Protein AF-G4ZJY2-F1 (afdb_monomer)

Secondary structure (DSSP, 8-state):
-HHHHHHHHHHHHHHHHHHHHHHHHHHH---HHHHHH--HHHHHHHHHHHHHHHHHHHHHGGGGGGS--THHHHHHHHHH----HHHHHHHHHHHHHHT-

Radius of gyration: 24.39 Å; Cα contacts (8 Å, |Δi|>4): 15; chains: 1; bounding box: 47×31×67 Å

Organism: Phytophthora sojae (strain P6497) (NCBI:txid1094619)

Solvent-accessible surface area (backbone atoms only — not comparable to full-atom values): 5918 Å² total; per-residue (Å²): 113,66,65,63,56,50,52,51,51,68,51,48,52,60,52,50,54,51,51,51,51,53,51,40,42,74,76,63,60,71,40,78,71,57,62,70,66,67,44,73,68,52,56,5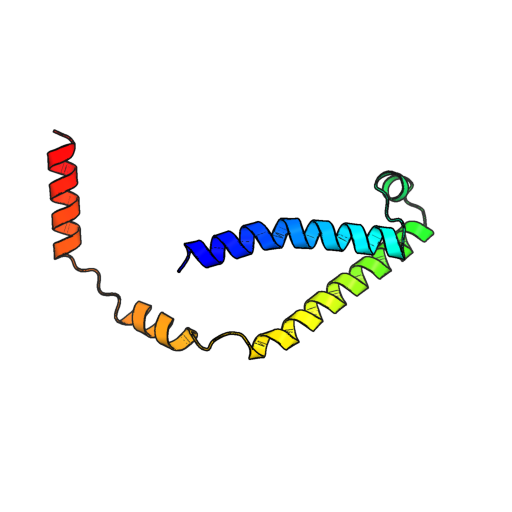0,48,52,51,52,51,52,51,50,52,51,52,54,57,56,54,53,59,69,52,57,78,71,57,73,78,55,67,57,62,53,51,45,47,68,74,67,62,69,80,56,64,67,61,56,51,50,53,52,51,50,52,57,60,75,72,110

Mean predicted aligned error: 12.94 Å

InterPro domains:
  IPR039309 Biopterin transporter family [PTHR31585] (1-97)

Structure (mmCIF, N/CA/C/O backbone):
data_AF-G4ZJY2-F1
#
_entry.id   AF-G4ZJY2-F1
#
loop_
_atom_site.group_PDB
_atom_site.id
_atom_site.type_symbol
_atom_site.label_atom_id
_atom_site.label_alt_id
_atom_site.label_comp_id
_atom_site.label_asym_id
_atom_site.label_entity_id
_atom_site.label_seq_id
_atom_site.pdbx_PDB_ins_code
_atom_site.Cartn_x
_atom_site.Cartn_y
_atom_site.Cartn_z
_atom_site.occupancy
_atom_site.B_iso_or_equiv
_atom_site.auth_seq_id
_atom_site.auth_comp_id
_atom_site.auth_asym_id
_atom_site.auth_atom_id
_atom_site.pdbx_PDB_model_num
ATOM 1 N N . MET A 1 1 ? -11.330 -0.244 18.287 1.00 53.94 1 MET A N 1
ATOM 2 C CA . MET A 1 1 ? -11.446 -0.593 16.851 1.00 53.94 1 MET A CA 1
ATOM 3 C C . MET A 1 1 ? -10.460 0.177 15.973 1.00 53.94 1 MET A C 1
ATOM 5 O O . MET A 1 1 ? -9.791 -0.451 15.165 1.00 53.94 1 MET A O 1
ATOM 9 N N . TYR A 1 2 ? -10.288 1.491 16.174 1.00 67.19 2 TYR A N 1
ATOM 10 C CA . TYR A 1 2 ? -9.319 2.305 15.420 1.00 67.19 2 TYR A CA 1
ATOM 11 C C . TYR A 1 2 ? -7.863 1.816 15.501 1.00 67.19 2 TYR A C 1
ATOM 13 O O . TYR A 1 2 ? -7.151 1.914 14.512 1.00 67.19 2 TYR A O 1
ATOM 21 N N . GLY A 1 3 ? -7.436 1.224 16.624 1.00 73.75 3 GLY A N 1
ATOM 22 C CA . GLY A 1 3 ? -6.074 0.693 16.776 1.00 73.75 3 GLY A CA 1
ATOM 23 C C . GLY A 1 3 ? -5.721 -0.418 15.781 1.00 73.75 3 GLY A C 1
ATOM 24 O O . GLY A 1 3 ? -4.681 -0.338 15.146 1.00 73.75 3 GLY A O 1
ATOM 25 N N . LEU A 1 4 ? -6.606 -1.403 15.579 1.00 78.56 4 LEU A N 1
ATOM 26 C CA . LEU A 1 4 ? -6.376 -2.498 14.624 1.00 78.56 4 LEU A CA 1
ATOM 27 C C . LEU A 1 4 ? -6.386 -1.992 13.174 1.00 78.56 4 LEU A C 1
ATOM 29 O O . LEU A 1 4 ? -5.556 -2.383 12.363 1.00 78.56 4 LEU 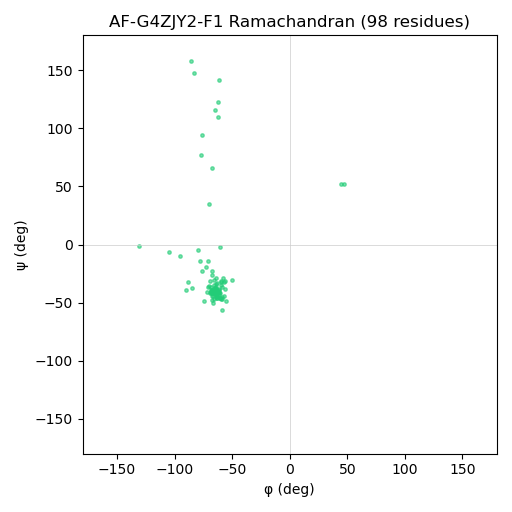A O 1
ATOM 33 N N . LEU A 1 5 ? -7.322 -1.096 12.849 1.00 77.44 5 LEU A N 1
ATOM 34 C CA . LEU A 1 5 ? -7.396 -0.516 11.510 1.00 77.44 5 LEU A CA 1
ATOM 35 C C . LEU A 1 5 ? -6.134 0.303 11.195 1.00 77.44 5 LEU A C 1
ATOM 37 O O . LEU A 1 5 ? -5.593 0.192 10.099 1.00 77.44 5 LEU A O 1
ATOM 41 N N . THR A 1 6 ? -5.633 1.072 12.168 1.00 82.50 6 THR A N 1
ATOM 42 C CA . THR A 1 6 ? -4.410 1.870 12.004 1.00 82.50 6 THR A CA 1
ATOM 43 C C . THR A 1 6 ? -3.166 0.990 11.892 1.00 82.50 6 THR A C 1
ATOM 45 O O . THR A 1 6 ? -2.300 1.273 11.072 1.00 82.50 6 THR A O 1
ATOM 48 N N . THR A 1 7 ? -3.062 -0.102 12.660 1.00 86.56 7 THR A N 1
ATOM 49 C CA . THR A 1 7 ? -1.902 -1.003 12.566 1.00 86.56 7 THR A CA 1
ATOM 50 C C . THR A 1 7 ? -1.879 -1.748 11.239 1.00 86.56 7 THR A C 1
ATOM 52 O O . THR A 1 7 ? -0.823 -1.837 10.618 1.00 86.56 7 THR A O 1
ATOM 55 N N . VAL A 1 8 ? -3.036 -2.216 10.760 1.00 86.38 8 VAL A N 1
ATOM 56 C CA . VAL A 1 8 ? -3.152 -2.844 9.438 1.00 86.38 8 VAL A CA 1
ATOM 57 C C . VAL A 1 8 ? -2.815 -1.842 8.332 1.00 86.38 8 VAL A C 1
ATOM 59 O O . VAL A 1 8 ? -2.042 -2.179 7.441 1.00 86.38 8 VAL A O 1
ATOM 62 N N . ALA A 1 9 ? -3.311 -0.602 8.400 1.00 85.69 9 ALA A N 1
ATOM 63 C CA . ALA A 1 9 ? -3.003 0.428 7.404 1.00 85.69 9 ALA A CA 1
ATOM 64 C C . ALA A 1 9 ? -1.507 0.797 7.376 1.00 85.69 9 ALA A C 1
ATOM 66 O O . ALA A 1 9 ? -0.902 0.868 6.304 1.00 85.69 9 ALA A O 1
ATOM 67 N N . ASN A 1 10 ? -0.892 0.967 8.549 1.00 88.44 10 ASN A N 1
ATOM 68 C CA . ASN A 1 10 ? 0.528 1.298 8.672 1.00 88.44 10 ASN A CA 1
ATOM 69 C C . ASN A 1 10 ? 1.449 0.156 8.223 1.00 88.44 10 ASN A C 1
ATOM 71 O O . ASN A 1 10 ? 2.569 0.422 7.798 1.00 88.44 10 ASN A O 1
ATOM 75 N N . LEU A 1 11 ? 0.990 -1.098 8.288 1.00 91.75 11 LEU A N 1
ATOM 76 C CA . LEU A 1 11 ? 1.724 -2.257 7.780 1.00 91.75 11 LEU A CA 1
ATOM 77 C C . LEU A 1 11 ? 1.494 -2.488 6.279 1.00 91.75 11 LEU A C 1
ATOM 79 O O . LEU A 1 11 ? 2.418 -2.858 5.558 1.00 91.75 11 LEU A O 1
ATOM 83 N N . ALA A 1 12 ? 0.275 -2.251 5.793 1.00 88.94 12 ALA A N 1
ATOM 84 C CA . ALA A 1 12 ? -0.083 -2.470 4.396 1.00 88.94 12 ALA A CA 1
ATOM 85 C C . ALA A 1 12 ? 0.697 -1.553 3.444 1.00 88.94 12 ALA A C 1
ATOM 87 O O . ALA A 1 12 ? 1.118 -2.001 2.383 1.00 88.94 12 ALA A O 1
ATOM 88 N N . SER A 1 13 ? 0.930 -0.295 3.830 1.00 89.50 13 SER A N 1
ATOM 89 C CA . SER A 1 13 ? 1.666 0.679 3.010 1.00 89.50 13 SER A CA 1
ATOM 90 C C . SER A 1 13 ? 3.104 0.244 2.660 1.00 89.50 13 SER A C 1
ATOM 92 O O . SER A 1 13 ? 3.412 0.123 1.470 1.00 89.50 13 SER A O 1
ATOM 94 N N . PRO A 1 14 ? 3.993 -0.064 3.631 1.00 92.50 14 PRO A N 1
ATOM 95 C CA . PRO A 1 14 ? 5.343 -0.522 3.311 1.00 92.50 14 PRO A CA 1
ATOM 96 C C . PRO A 1 14 ? 5.336 -1.864 2.573 1.00 92.50 14 PRO A C 1
ATOM 98 O O . PRO A 1 14 ? 6.151 -2.062 1.676 1.00 92.50 14 PRO A O 1
ATOM 101 N N . PHE A 1 15 ? 4.392 -2.756 2.887 1.00 90.69 15 PHE A N 1
ATOM 102 C CA . PHE A 1 15 ? 4.256 -4.038 2.201 1.00 90.69 15 PHE A CA 1
ATOM 103 C C . PHE A 1 15 ? 3.889 -3.868 0.718 1.00 90.69 15 PHE A C 1
ATOM 105 O O . PHE A 1 15 ? 4.528 -4.462 -0.153 1.00 90.69 15 PHE A O 1
ATOM 112 N N . ALA A 1 16 ? 2.925 -2.994 0.416 1.00 89.06 16 ALA A N 1
ATOM 113 C CA . ALA A 1 16 ? 2.554 -2.649 -0.952 1.00 89.06 16 ALA A CA 1
ATOM 114 C C . ALA A 1 16 ? 3.751 -2.074 -1.721 1.00 89.06 16 ALA A C 1
ATOM 116 O O . ALA A 1 16 ? 4.064 -2.554 -2.806 1.00 89.06 16 ALA A O 1
ATOM 117 N N . ALA A 1 17 ? 4.488 -1.130 -1.126 1.00 89.25 17 ALA A N 1
ATOM 118 C CA . ALA A 1 17 ? 5.671 -0.544 -1.754 1.00 89.25 17 ALA A CA 1
ATOM 119 C C . ALA A 1 17 ? 6.773 -1.580 -2.041 1.00 89.25 17 ALA A C 1
ATOM 121 O O . ALA A 1 17 ? 7.428 -1.510 -3.083 1.00 89.25 17 ALA A O 1
ATOM 122 N N . THR A 1 18 ? 6.987 -2.548 -1.142 1.00 91.25 18 THR A N 1
ATOM 123 C CA . THR A 1 18 ? 7.951 -3.632 -1.385 1.00 91.25 18 THR A CA 1
ATOM 124 C C . THR A 1 18 ? 7.506 -4.556 -2.509 1.00 91.25 18 THR A C 1
ATOM 126 O O . THR A 1 18 ? 8.311 -4.853 -3.384 1.00 91.25 18 THR A O 1
ATOM 129 N N . LEU A 1 19 ? 6.229 -4.951 -2.533 1.00 89.44 19 LEU A N 1
ATOM 130 C CA . LEU A 1 19 ? 5.691 -5.812 -3.582 1.00 89.44 19 LEU A CA 1
ATOM 131 C C . LEU A 1 19 ? 5.757 -5.141 -4.949 1.00 89.44 19 LEU A C 1
ATOM 133 O O . LEU A 1 19 ? 6.234 -5.764 -5.892 1.00 89.44 19 LEU A O 1
ATOM 137 N N . THR A 1 20 ? 5.346 -3.874 -5.044 1.00 89.56 20 THR A N 1
ATOM 138 C CA . THR A 1 20 ? 5.447 -3.093 -6.281 1.00 89.56 20 THR A CA 1
ATOM 139 C C . THR A 1 20 ? 6.885 -3.078 -6.786 1.00 89.56 20 THR A C 1
ATOM 141 O O . THR A 1 20 ? 7.122 -3.468 -7.919 1.00 89.56 20 THR A O 1
ATOM 144 N N . LYS A 1 21 ? 7.873 -2.784 -5.929 1.00 88.00 21 LYS A N 1
ATOM 145 C CA . LYS A 1 21 ? 9.289 -2.833 -6.332 1.00 88.00 21 LYS A CA 1
ATOM 146 C C . LYS A 1 21 ? 9.744 -4.213 -6.798 1.00 88.00 21 LYS A C 1
ATOM 148 O O . LYS A 1 21 ? 10.511 -4.302 -7.749 1.00 88.00 21 LYS A O 1
ATOM 153 N N . THR A 1 22 ? 9.334 -5.283 -6.120 1.00 89.81 22 THR A N 1
ATOM 154 C CA . THR A 1 22 ? 9.715 -6.646 -6.514 1.00 89.81 22 THR A CA 1
ATOM 155 C C . THR A 1 22 ? 9.130 -7.014 -7.873 1.00 89.81 22 THR A C 1
ATOM 157 O O . THR A 1 22 ? 9.841 -7.578 -8.699 1.00 89.81 22 THR A O 1
ATOM 160 N N . VAL A 1 23 ? 7.865 -6.671 -8.114 1.00 88.25 23 VAL A N 1
ATOM 161 C CA . VAL A 1 23 ? 7.174 -6.910 -9.386 1.00 88.25 23 VAL A CA 1
ATOM 162 C C . VAL A 1 23 ? 7.798 -6.061 -10.495 1.00 88.25 23 VAL A C 1
ATOM 164 O O . VAL A 1 23 ? 8.201 -6.607 -11.517 1.00 88.25 23 VAL A O 1
ATOM 167 N N . ASP A 1 24 ? 7.974 -4.760 -10.269 1.00 86.88 24 ASP A N 1
ATOM 168 C CA . ASP A 1 24 ? 8.533 -3.836 -11.260 1.00 86.88 24 ASP A CA 1
ATOM 169 C C . ASP A 1 24 ? 9.967 -4.211 -11.655 1.00 86.88 24 ASP A C 1
ATOM 171 O O . ASP A 1 24 ? 10.331 -4.152 -12.830 1.00 86.88 24 ASP A O 1
ATOM 175 N N . ASN A 1 25 ? 10.783 -4.650 -10.692 1.00 85.06 25 ASN A N 1
ATOM 176 C CA . ASN A 1 25 ? 12.132 -5.135 -10.967 1.00 85.06 25 ASN A CA 1
ATOM 177 C C . ASN A 1 25 ? 12.113 -6.470 -11.736 1.00 85.06 25 ASN A C 1
ATOM 179 O O . ASN A 1 25 ? 12.868 -6.652 -12.685 1.00 85.06 25 ASN A O 1
ATOM 183 N N . ALA A 1 26 ? 11.220 -7.396 -11.371 1.00 83.31 26 ALA A N 1
ATOM 184 C CA . ALA A 1 26 ? 11.133 -8.705 -12.017 1.00 83.31 26 ALA A CA 1
ATOM 185 C C . ALA A 1 26 ? 10.626 -8.645 -13.468 1.00 83.31 26 ALA A C 1
ATOM 187 O O . ALA A 1 26 ? 11.078 -9.437 -14.293 1.00 83.31 26 ALA A O 1
ATOM 188 N N . LEU A 1 27 ? 9.683 -7.750 -13.777 1.00 82.00 27 LEU A N 1
ATOM 189 C CA . LEU A 1 27 ? 9.085 -7.648 -15.112 1.00 82.00 27 LEU A CA 1
ATOM 190 C C . LEU A 1 27 ? 9.828 -6.683 -16.040 1.00 82.00 27 LEU A C 1
ATOM 192 O O . LEU A 1 27 ? 9.975 -6.987 -17.223 1.00 82.00 27 LEU A O 1
ATOM 196 N N . TRP A 1 28 ? 10.295 -5.544 -15.523 1.00 79.50 28 TRP A N 1
ATOM 197 C CA . TRP A 1 28 ? 10.782 -4.442 -16.360 1.00 79.50 28 TRP A CA 1
ATOM 198 C C . TRP A 1 28 ? 12.159 -3.893 -15.948 1.00 79.50 28 TRP A C 1
ATOM 200 O O . TRP A 1 28 ? 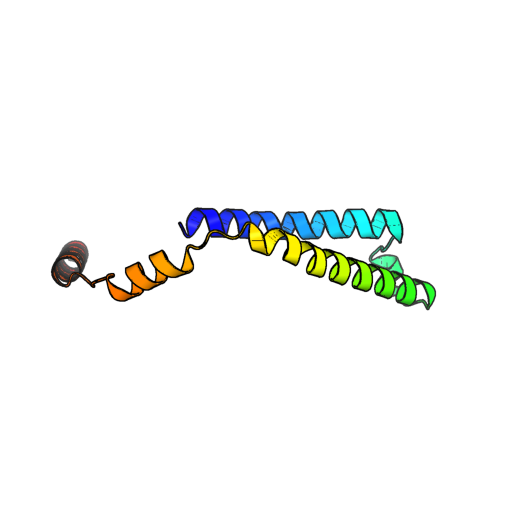12.669 -2.992 -16.612 1.00 79.50 28 TRP A O 1
ATOM 210 N N . ASP A 1 29 ? 12.780 -4.428 -14.886 1.00 80.31 29 ASP A N 1
ATOM 211 C CA . ASP A 1 29 ? 14.037 -3.926 -14.296 1.00 80.31 29 ASP A CA 1
ATOM 212 C C . ASP A 1 29 ? 14.029 -2.391 -14.160 1.00 80.31 29 ASP A C 1
ATOM 214 O O . ASP A 1 29 ? 14.899 -1.654 -14.648 1.00 80.31 29 ASP A O 1
ATOM 218 N N . LEU A 1 30 ? 12.959 -1.896 -13.531 1.00 77.38 30 LEU A N 1
ATOM 219 C CA . LEU A 1 30 ? 12.728 -0.474 -13.336 1.00 77.38 30 LEU A CA 1
ATOM 220 C C . LEU A 1 30 ? 13.613 0.055 -12.195 1.00 77.38 30 LEU A C 1
ATOM 222 O O . LEU A 1 30 ? 13.177 0.267 -11.062 1.00 77.38 30 LEU A O 1
ATOM 226 N N . SER A 1 31 ? 14.896 0.248 -12.494 1.00 76.88 31 SER A N 1
ATOM 227 C CA . SER A 1 31 ? 15.866 0.838 -11.571 1.00 76.88 31 SER A CA 1
ATOM 228 C C . SER A 1 31 ? 15.818 2.370 -11.594 1.00 76.88 31 SER A C 1
ATOM 230 O O . SER A 1 31 ? 15.613 2.991 -12.639 1.00 76.88 31 SER A O 1
ATOM 232 N N . ASN A 1 32 ? 16.093 3.003 -10.447 1.00 76.75 32 ASN A N 1
ATOM 233 C CA . ASN A 1 32 ? 16.176 4.466 -10.324 1.00 76.75 32 ASN A CA 1
ATOM 234 C C . ASN A 1 32 ? 17.187 5.089 -11.297 1.00 76.75 32 ASN A C 1
ATOM 236 O O . ASN A 1 32 ? 17.014 6.233 -11.709 1.00 76.75 32 ASN A O 1
ATOM 240 N N . GLU A 1 33 ? 18.255 4.365 -11.636 1.00 75.44 33 GLU A N 1
ATOM 241 C CA . GLU A 1 33 ? 19.249 4.842 -12.600 1.00 75.44 33 GLU A CA 1
ATOM 242 C C . GLU A 1 33 ? 18.692 4.840 -14.022 1.00 75.44 33 GLU A C 1
ATOM 244 O O . GLU A 1 33 ? 18.864 5.817 -14.743 1.00 75.44 33 GLU A O 1
ATOM 249 N N . ARG A 1 34 ? 17.931 3.803 -14.393 1.00 71.62 34 ARG A N 1
ATOM 250 C CA . ARG A 1 34 ? 17.293 3.691 -15.709 1.00 71.62 34 ARG A CA 1
ATOM 251 C C . ARG A 1 34 ? 16.182 4.715 -15.912 1.00 71.62 34 ARG A C 1
ATOM 253 O O . ARG A 1 34 ? 16.095 5.314 -16.977 1.00 71.62 34 ARG A O 1
ATOM 260 N N . VAL A 1 35 ? 15.380 4.966 -14.877 1.00 74.12 35 VAL A N 1
ATOM 261 C CA . VAL A 1 35 ? 14.311 5.979 -14.917 1.00 74.12 35 VAL A CA 1
ATOM 262 C C . VAL A 1 35 ? 14.867 7.380 -15.201 1.00 74.12 35 VAL A C 1
ATOM 264 O O . VAL A 1 35 ? 14.214 8.171 -15.871 1.00 74.12 35 VAL A O 1
ATOM 267 N N . LYS A 1 36 ? 16.094 7.682 -14.759 1.00 75.19 36 LYS A N 1
ATOM 268 C CA . LYS A 1 36 ? 16.741 8.985 -14.993 1.00 75.19 36 LYS A CA 1
ATOM 269 C C . LYS A 1 36 ? 17.284 9.174 -16.406 1.00 75.19 36 LYS A C 1
ATOM 271 O O . LYS A 1 36 ? 17.479 10.315 -16.810 1.00 75.19 36 LYS A O 1
ATOM 276 N N . VAL A 1 37 ? 17.563 8.086 -17.124 1.00 78.19 37 VAL A N 1
ATOM 277 C CA . VAL A 1 37 ? 18.056 8.138 -18.511 1.00 78.19 37 VAL A CA 1
ATOM 278 C C . VAL A 1 37 ? 16.937 8.563 -19.477 1.00 78.19 37 VAL A C 1
ATOM 280 O O . VAL A 1 37 ? 17.242 9.053 -20.558 1.00 78.19 37 VAL A O 1
ATOM 283 N N . ASP A 1 38 ? 15.667 8.441 -19.055 1.00 66.94 38 ASP A N 1
ATOM 284 C CA . ASP A 1 38 ? 14.451 8.885 -19.762 1.00 66.94 38 ASP A CA 1
ATOM 285 C C . ASP A 1 38 ? 14.413 8.475 -21.247 1.00 66.94 38 ASP A C 1
ATOM 287 O O . ASP A 1 38 ? 14.230 9.285 -22.156 1.00 66.94 38 ASP A O 1
ATOM 291 N N . ASP A 1 39 ? 14.620 7.180 -21.498 1.00 80.56 39 ASP A N 1
ATOM 292 C CA . ASP A 1 39 ? 14.553 6.591 -22.838 1.00 80.56 39 ASP A CA 1
ATOM 293 C C . ASP A 1 39 ? 13.108 6.191 -23.210 1.00 80.56 39 ASP A C 1
ATOM 295 O O . ASP A 1 39 ? 12.259 5.932 -22.351 1.00 80.56 39 ASP A O 1
ATOM 299 N N . TYR A 1 40 ? 12.809 6.071 -24.506 1.00 82.56 40 TYR A N 1
ATOM 300 C CA . TYR A 1 40 ? 11.486 5.665 -24.993 1.00 82.56 40 TYR A CA 1
ATOM 301 C C . TYR A 1 40 ? 11.075 4.279 -24.473 1.00 82.56 40 TYR A C 1
ATOM 303 O O . TYR A 1 40 ? 9.911 4.064 -24.126 1.00 82.56 40 TYR A O 1
ATOM 311 N N . ALA A 1 41 ? 12.035 3.356 -24.363 1.00 82.12 41 ALA A N 1
ATOM 312 C CA . ALA A 1 41 ? 11.809 2.037 -23.780 1.00 82.12 41 ALA A CA 1
ATOM 313 C C . ALA A 1 41 ? 11.345 2.137 -22.318 1.00 82.12 41 ALA A C 1
ATOM 315 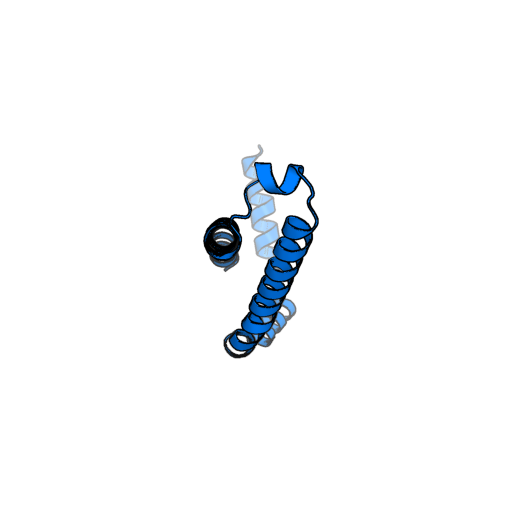O O . ALA A 1 41 ? 10.329 1.553 -21.954 1.00 82.12 41 ALA A O 1
ATOM 316 N N . VAL A 1 42 ? 12.010 2.978 -21.520 1.00 83.69 42 VAL A N 1
ATOM 317 C CA . VAL A 1 42 ? 11.675 3.205 -20.106 1.00 83.69 42 VAL A CA 1
ATOM 318 C C . VAL A 1 42 ? 10.269 3.787 -19.963 1.00 83.69 42 VAL A C 1
ATOM 320 O O . VAL A 1 42 ? 9.505 3.365 -19.099 1.00 83.69 42 VAL A O 1
ATOM 323 N N . ARG A 1 43 ? 9.874 4.714 -20.841 1.00 84.94 43 ARG A N 1
ATOM 324 C CA . ARG A 1 43 ? 8.517 5.287 -20.829 1.00 84.94 43 ARG A CA 1
ATOM 325 C C . ARG A 1 43 ? 7.436 4.247 -21.131 1.00 84.94 43 ARG A C 1
ATOM 327 O O . ARG A 1 43 ? 6.365 4.295 -20.521 1.00 84.94 43 ARG A O 1
ATOM 334 N N . ARG A 1 44 ? 7.698 3.307 -22.047 1.00 86.69 44 ARG A N 1
ATOM 335 C CA . ARG A 1 44 ? 6.782 2.189 -22.323 1.00 86.69 44 ARG A CA 1
ATOM 336 C C . ARG A 1 44 ? 6.675 1.267 -21.110 1.00 86.69 44 ARG A C 1
ATOM 338 O O . ARG A 1 44 ? 5.564 0.969 -20.686 1.00 86.69 44 ARG A O 1
ATOM 345 N N . ASP A 1 45 ? 7.804 0.908 -20.516 1.00 86.44 45 ASP A N 1
ATOM 346 C CA . ASP A 1 45 ? 7.860 0.009 -19.363 1.00 86.44 45 ASP A CA 1
ATOM 347 C C . ASP A 1 45 ? 7.135 0.614 -18.136 1.00 86.44 45 ASP A C 1
ATOM 349 O O . ASP A 1 45 ? 6.346 -0.058 -17.474 1.00 86.44 45 ASP A O 1
ATOM 353 N N . ILE A 1 46 ? 7.277 1.927 -17.897 1.00 87.00 46 ILE A N 1
ATOM 354 C CA . ILE A 1 46 ? 6.498 2.656 -16.874 1.00 87.00 46 ILE A CA 1
ATOM 355 C C . ILE A 1 46 ? 4.996 2.624 -17.189 1.00 87.00 46 ILE A C 1
ATOM 357 O O . ILE A 1 46 ? 4.172 2.467 -16.289 1.00 87.00 46 ILE A O 1
ATOM 361 N N . THR A 1 47 ? 4.618 2.781 -18.460 1.00 89.12 47 THR A N 1
ATOM 362 C CA . THR A 1 47 ? 3.206 2.754 -18.870 1.00 89.12 47 THR A CA 1
ATOM 363 C C . THR A 1 47 ? 2.577 1.386 -18.591 1.00 89.12 47 THR A C 1
ATOM 365 O O . THR A 1 47 ? 1.457 1.317 -18.084 1.00 89.12 47 THR A O 1
ATOM 368 N N . GLU A 1 48 ? 3.303 0.300 -18.860 1.00 87.56 48 GLU A N 1
ATOM 369 C CA . GLU A 1 48 ? 2.867 -1.067 -18.554 1.00 87.56 48 GLU A CA 1
ATOM 370 C C . GLU A 1 48 ? 2.750 -1.311 -17.040 1.00 87.56 48 GLU A C 1
ATOM 372 O O . GLU A 1 48 ? 1.745 -1.867 -16.586 1.00 87.56 48 GLU A O 1
ATOM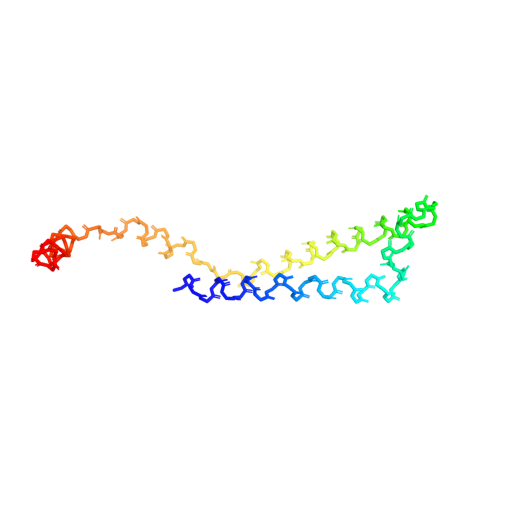 377 N N . ALA A 1 49 ? 3.695 -0.806 -16.242 1.00 88.94 49 ALA A N 1
ATOM 378 C CA . ALA A 1 49 ? 3.620 -0.868 -14.781 1.00 88.94 49 ALA A CA 1
ATOM 379 C C . ALA A 1 49 ? 2.386 -0.123 -14.228 1.00 88.94 49 ALA A C 1
ATOM 381 O O . ALA A 1 49 ? 1.666 -0.632 -13.363 1.00 88.94 49 ALA A O 1
ATOM 382 N N . VAL A 1 50 ? 2.068 1.058 -14.771 1.00 89.44 50 VAL A N 1
ATOM 383 C CA . VAL A 1 50 ? 0.865 1.822 -14.394 1.00 89.44 50 VAL A CA 1
ATOM 384 C C . VAL A 1 50 ? -0.418 1.078 -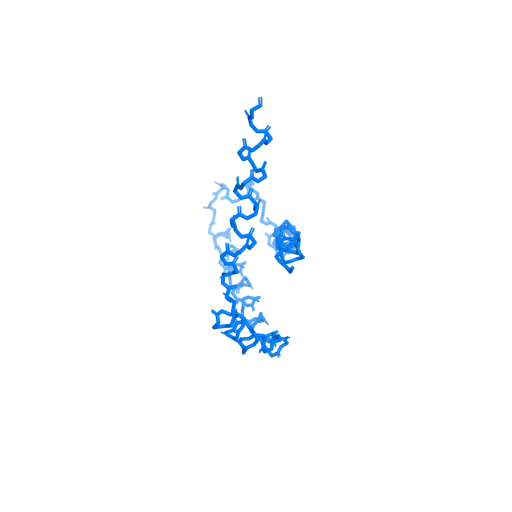14.782 1.00 89.44 50 VAL A C 1
ATOM 386 O O . VAL A 1 50 ? -1.373 1.052 -14.002 1.00 89.44 50 VAL A O 1
ATOM 389 N N . LEU A 1 51 ? -0.455 0.423 -15.946 1.00 92.19 51 LEU A N 1
ATOM 390 C CA . LEU A 1 51 ? -1.586 -0.425 -16.338 1.00 92.19 51 LEU A CA 1
ATOM 391 C C . LEU A 1 51 ? -1.782 -1.595 -15.365 1.00 92.19 51 LEU A C 1
ATOM 393 O O . LEU A 1 51 ? -2.917 -1.885 -14.978 1.00 92.19 51 LEU A O 1
ATOM 397 N N . LEU A 1 52 ? -0.695 -2.221 -14.907 1.00 90.62 52 LEU A N 1
ATOM 398 C CA . LEU A 1 52 ? -0.749 -3.272 -13.892 1.00 90.62 52 LEU A CA 1
ATOM 399 C C . LEU A 1 52 ? -1.276 -2.739 -12.552 1.00 90.62 52 LEU A C 1
ATOM 401 O O . LEU A 1 52 ? -2.138 -3.377 -11.942 1.00 90.62 52 LEU A O 1
ATOM 405 N N . MET A 1 53 ? -0.838 -1.552 -12.116 1.00 89.81 53 MET A N 1
ATOM 406 C CA . MET A 1 53 ? -1.356 -0.889 -10.910 1.00 89.81 53 MET A CA 1
ATOM 407 C C . MET A 1 53 ? -2.879 -0.685 -10.987 1.00 89.81 53 MET A C 1
ATOM 409 O O . MET A 1 53 ? -3.603 -0.979 -10.027 1.00 89.81 53 MET A O 1
ATOM 413 N N . TYR A 1 54 ? -3.392 -0.226 -12.133 1.00 92.12 54 TYR A N 1
ATOM 414 C CA . TYR A 1 54 ? -4.836 -0.112 -12.351 1.00 92.12 54 TYR A CA 1
ATOM 415 C C . TYR A 1 54 ? -5.536 -1.476 -12.357 1.00 92.12 54 TYR A C 1
ATOM 417 O O . TYR A 1 54 ? -6.616 -1.601 -11.777 1.00 92.12 54 TYR A O 1
ATOM 425 N N . GLY A 1 55 ? -4.911 -2.515 -12.919 1.00 93.56 55 GLY A N 1
ATOM 426 C CA . GLY A 1 55 ? -5.411 -3.891 -12.854 1.00 93.56 55 GLY A CA 1
ATOM 427 C C . GLY A 1 55 ? -5.561 -4.398 -11.416 1.00 93.56 55 GLY A C 1
ATOM 428 O O . GLY A 1 55 ? -6.608 -4.932 -11.049 1.00 93.56 55 GLY A O 1
ATOM 429 N N . MET A 1 56 ? -4.565 -4.156 -10.561 1.00 89.69 56 MET A N 1
ATOM 430 C CA . MET A 1 56 ? -4.637 -4.485 -9.129 1.00 89.69 56 MET A CA 1
ATOM 431 C C . MET A 1 56 ? -5.691 -3.654 -8.387 1.00 89.69 56 MET A C 1
ATOM 433 O O . MET A 1 56 ? -6.386 -4.165 -7.507 1.00 89.69 56 MET A O 1
ATOM 437 N N . SER A 1 57 ? -5.875 -2.391 -8.775 1.00 89.81 57 SER A N 1
ATOM 438 C CA . SER A 1 57 ? -6.935 -1.538 -8.223 1.00 89.81 57 SER A CA 1
ATOM 439 C C . SER A 1 57 ? -8.325 -2.074 -8.573 1.00 89.81 57 SER A C 1
ATOM 441 O O . SER A 1 57 ? -9.197 -2.111 -7.709 1.00 89.81 57 SER A O 1
ATOM 443 N N . ALA A 1 58 ? -8.530 -2.562 -9.797 1.00 93.06 58 ALA A N 1
ATOM 444 C CA . ALA A 1 58 ? -9.775 -3.219 -10.189 1.00 93.06 58 ALA A CA 1
ATOM 445 C C . ALA A 1 58 ? -9.977 -4.552 -9.445 1.00 93.06 58 ALA A C 1
ATOM 447 O O . ALA A 1 58 ? -11.085 -4.848 -9.002 1.00 93.06 58 ALA A O 1
ATOM 448 N N . LEU A 1 59 ? -8.903 -5.321 -9.221 1.00 91.19 59 LEU A N 1
ATOM 449 C CA . LEU A 1 59 ? -8.949 -6.559 -8.434 1.00 91.19 59 LEU A CA 1
ATOM 450 C C . LEU A 1 59 ? -9.435 -6.309 -6.997 1.00 91.19 59 LEU A C 1
ATOM 452 O O . LEU A 1 59 ? -10.144 -7.143 -6.433 1.00 91.19 59 LEU A O 1
ATOM 456 N N . SER A 1 60 ? -9.128 -5.140 -6.422 1.00 87.44 60 SER A N 1
ATOM 457 C CA . SER A 1 60 ? -9.619 -4.756 -5.091 1.00 87.44 60 SER A CA 1
ATOM 458 C C . SER A 1 60 ? -11.150 -4.760 -4.994 1.00 87.44 60 SER A C 1
ATOM 460 O O . SER A 1 60 ? -11.701 -5.059 -3.934 1.00 87.44 60 SER A O 1
ATOM 462 N N . TRP A 1 61 ? -11.859 -4.510 -6.100 1.00 87.06 61 TRP A N 1
ATOM 463 C CA . TRP A 1 61 ? -13.321 -4.514 -6.120 1.00 87.06 61 TRP A CA 1
ATOM 464 C C . TRP A 1 61 ? -13.909 -5.910 -5.901 1.00 87.06 61 TRP A C 1
ATOM 466 O O . TRP A 1 61 ? -15.025 -6.012 -5.395 1.00 87.06 61 TRP A O 1
ATOM 476 N N . LEU A 1 62 ? -13.161 -6.986 -6.176 1.00 88.12 62 LEU A N 1
ATOM 477 C CA . LEU A 1 62 ? -13.593 -8.348 -5.838 1.00 88.12 62 LEU A CA 1
ATOM 478 C C . LEU A 1 62 ? -13.744 -8.537 -4.322 1.00 88.12 62 LEU A C 1
ATOM 480 O O . LEU A 1 62 ? -14.639 -9.246 -3.864 1.00 88.12 62 LEU A O 1
ATOM 484 N N . PHE A 1 63 ? -12.917 -7.854 -3.529 1.00 83.81 63 PHE A N 1
ATOM 485 C CA . PHE A 1 63 ? -12.974 -7.907 -2.069 1.00 83.81 63 PHE A CA 1
ATOM 486 C C . PHE A 1 63 ? -14.073 -7.022 -1.475 1.00 83.81 63 PHE A C 1
ATOM 488 O O . PHE A 1 63 ? -14.319 -7.076 -0.271 1.00 83.81 63 PHE A O 1
ATOM 495 N N . LEU A 1 64 ? -14.787 -6.242 -2.293 1.00 82.69 64 LEU A N 1
ATOM 496 C CA . LEU A 1 64 ? -15.862 -5.372 -1.821 1.00 82.69 64 LEU A CA 1
ATOM 497 C C . LEU A 1 64 ? -17.035 -6.168 -1.226 1.00 82.69 64 LEU A C 1
ATOM 499 O O . LEU A 1 64 ? -17.685 -5.689 -0.300 1.00 82.69 64 LEU A O 1
ATOM 503 N N . PHE A 1 65 ? -17.258 -7.405 -1.685 1.00 78.88 65 PHE A N 1
ATOM 504 C CA . PHE A 1 65 ? -18.231 -8.323 -1.082 1.00 78.88 65 PHE A CA 1
ATOM 505 C C . PHE A 1 65 ? -17.851 -8.748 0.349 1.00 78.88 65 PHE A C 1
ATOM 507 O O . PHE A 1 65 ? -18.731 -8.990 1.171 1.00 78.88 65 PHE A O 1
ATOM 514 N N . LEU A 1 66 ? -16.552 -8.813 0.664 1.00 80.06 66 LEU A N 1
ATOM 515 C CA . LEU A 1 66 ? -16.048 -9.214 1.982 1.00 80.06 66 LEU A CA 1
ATOM 516 C C . LEU A 1 66 ? -16.162 -8.087 3.020 1.00 80.06 66 LEU A C 1
ATOM 518 O O . LEU A 1 66 ? -16.022 -8.338 4.218 1.00 80.06 66 LEU A O 1
ATOM 522 N N . LEU A 1 67 ? -16.409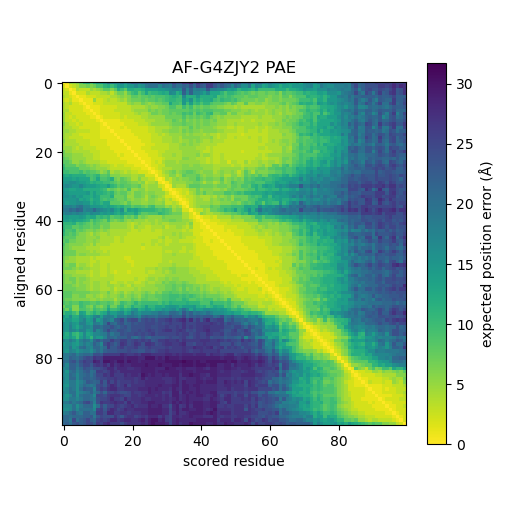 -6.845 2.588 1.00 75.69 67 LEU A N 1
ATOM 523 C CA . LEU A 1 67 ? -16.503 -5.714 3.501 1.00 75.69 67 LEU A CA 1
ATOM 524 C C . LEU A 1 67 ? -17.728 -5.898 4.422 1.00 75.69 67 LEU A C 1
ATOM 526 O O . LEU A 1 67 ? -18.866 -5.895 3.938 1.00 75.69 67 LEU A O 1
ATOM 530 N N . PRO A 1 68 ? -17.534 -6.051 5.747 1.00 68.38 68 PRO A N 1
ATOM 531 C CA . PRO A 1 68 ? -18.633 -6.310 6.666 1.00 68.38 68 PRO A CA 1
ATOM 532 C C . PRO A 1 68 ? -19.621 -5.137 6.642 1.00 68.38 68 PRO A C 1
ATOM 534 O O . PRO A 1 68 ? -19.227 -3.971 6.577 1.00 68.38 68 PRO A O 1
ATOM 537 N N . ARG A 1 69 ? -20.928 -5.427 6.718 1.00 60.66 69 ARG A N 1
ATOM 538 C CA . ARG A 1 69 ? -22.033 -4.446 6.644 1.00 60.66 69 ARG A CA 1
ATOM 539 C C . ARG A 1 69 ? -22.143 -3.521 7.875 1.00 60.66 69 ARG A C 1
ATOM 541 O O . ARG A 1 69 ? -23.236 -3.087 8.222 1.00 60.66 69 ARG A O 1
ATOM 548 N N . GLN A 1 70 ? -21.023 -3.131 8.484 1.00 59.38 70 GLN A N 1
ATOM 549 C CA . GLN A 1 70 ? -20.924 -2.269 9.675 1.00 59.38 70 GLN A CA 1
ATOM 550 C C . GLN A 1 70 ? -21.514 -0.859 9.488 1.00 59.38 70 GLN A C 1
ATOM 552 O O . GLN A 1 70 ? -21.552 -0.072 10.431 1.00 59.38 70 GLN A O 1
ATOM 557 N N . LYS A 1 71 ? -22.011 -0.520 8.289 1.00 61.31 71 LYS A N 1
ATOM 558 C CA . LYS A 1 71 ? -22.700 0.748 8.027 1.00 61.31 71 LYS A CA 1
ATOM 559 C C . LYS A 1 71 ? -23.891 0.961 8.967 1.00 61.31 71 LYS A C 1
ATOM 561 O O . LYS A 1 71 ? -24.074 2.085 9.403 1.00 61.31 71 LYS A O 1
ATOM 566 N N . GLN A 1 72 ? -24.667 -0.074 9.307 1.00 60.56 72 GLN A N 1
ATOM 567 C CA . GLN A 1 72 ? -25.843 0.076 10.181 1.00 60.56 72 GLN A CA 1
ATOM 568 C C . GLN A 1 72 ? -25.461 0.281 11.653 1.00 60.56 72 GLN A C 1
ATOM 570 O O . GLN A 1 72 ? -25.906 1.254 12.254 1.00 60.56 72 GLN A O 1
ATOM 575 N N . GLU A 1 73 ? -24.564 -0.543 12.195 1.00 62.06 73 GLU A N 1
ATOM 576 C CA . GLU A 1 73 ? -24.112 -0.445 13.593 1.00 62.06 73 GLU A CA 1
ATOM 577 C C . GLU A 1 73 ? -23.364 0.866 13.878 1.00 62.06 73 GLU A C 1
ATOM 579 O O . GLU A 1 73 ? -23.547 1.468 14.933 1.00 62.06 73 GLU A O 1
ATOM 584 N N . ILE A 1 74 ? -22.572 1.373 12.923 1.00 63.50 74 ILE A N 1
ATOM 585 C CA . ILE A 1 74 ? -21.907 2.679 13.053 1.00 63.50 74 ILE A CA 1
ATOM 586 C C . ILE A 1 74 ? -22.916 3.831 12.955 1.00 63.50 74 ILE A C 1
ATOM 588 O O . ILE A 1 74 ? -22.771 4.824 13.668 1.00 63.50 74 ILE A O 1
ATOM 592 N N . GLN A 1 75 ? -23.951 3.724 12.112 1.00 61.25 75 GLN A N 1
ATOM 593 C CA . GLN A 1 75 ? -25.010 4.738 12.037 1.00 61.25 75 GLN A CA 1
ATOM 594 C C . GLN A 1 75 ? -25.843 4.768 13.323 1.00 61.25 75 GLN A C 1
ATOM 596 O O . GLN A 1 75 ? -26.207 5.847 13.791 1.00 61.25 75 GLN A O 1
ATOM 601 N N . GLU A 1 76 ? -26.120 3.597 13.899 1.00 64.31 76 GLU A N 1
ATOM 602 C CA . GLU A 1 76 ? -26.808 3.452 15.177 1.00 64.31 76 GLU A CA 1
ATOM 603 C C . GLU A 1 76 ? -25.953 3.977 16.320 1.00 64.31 76 GLU A C 1
ATOM 605 O O . GLU A 1 76 ? -26.445 4.826 17.045 1.00 64.31 76 GLU A O 1
ATOM 610 N N . LEU A 1 77 ? -24.668 3.621 16.420 1.00 64.06 77 LEU A N 1
ATOM 611 C CA . LEU A 1 77 ? -23.729 4.218 17.382 1.00 64.06 77 LEU A CA 1
ATOM 612 C C . LEU A 1 77 ? -23.576 5.735 17.200 1.00 64.06 77 LEU A C 1
ATOM 614 O O . LEU A 1 77 ? -23.437 6.455 18.180 1.00 64.06 77 LEU A O 1
ATOM 618 N N . LYS A 1 78 ? -23.637 6.261 15.971 1.00 60.19 78 LYS A N 1
ATOM 619 C CA . LYS A 1 78 ? -23.635 7.714 15.723 1.00 60.19 78 LYS A CA 1
ATOM 620 C C . LYS A 1 78 ? -24.934 8.381 16.190 1.00 60.19 78 LYS A C 1
ATOM 622 O O . LYS A 1 78 ? -24.917 9.547 16.571 1.00 60.19 78 LYS A O 1
ATOM 627 N N . ARG A 1 79 ? -26.058 7.659 16.139 1.00 62.72 79 ARG A N 1
ATOM 628 C CA . ARG A 1 79 ? -27.395 8.150 16.510 1.00 62.72 79 ARG A CA 1
ATOM 629 C C . ARG A 1 79 ? -27.713 7.954 17.998 1.00 62.72 79 ARG A C 1
ATOM 631 O O . ARG A 1 79 ? -28.429 8.770 18.565 1.00 62.72 79 ARG A O 1
ATOM 638 N N . SER A 1 80 ? -27.192 6.896 18.614 1.00 63.41 80 SER A N 1
ATOM 639 C CA . SER A 1 80 ? -27.391 6.494 20.012 1.00 63.41 80 SER A CA 1
ATOM 640 C C . SER A 1 80 ? -26.183 6.787 20.904 1.00 63.41 80 SER A C 1
ATOM 642 O O . SER A 1 80 ? -26.285 6.631 22.120 1.00 63.41 80 SER A O 1
ATOM 644 N N . GLY A 1 81 ? -25.063 7.235 20.321 1.00 58.69 81 GLY A N 1
ATOM 645 C CA . GLY A 1 81 ? -23.845 7.691 20.993 1.00 58.69 81 GLY A CA 1
ATOM 646 C C . GLY A 1 81 ? -24.087 8.981 21.763 1.00 58.69 81 GLY A C 1
ATOM 647 O O . GLY A 1 81 ? -23.589 10.048 21.416 1.00 58.69 81 GLY A O 1
ATOM 648 N N . GLY A 1 82 ? -24.917 8.877 22.795 1.00 63.31 82 GLY A N 1
ATOM 649 C CA . GLY A 1 82 ? -25.207 9.930 23.738 1.00 63.31 82 GLY A CA 1
ATOM 650 C C . GLY A 1 82 ? -23.940 10.314 24.485 1.00 63.31 82 GLY A C 1
ATOM 651 O O . GLY A 1 82 ? -23.320 9.495 25.161 1.00 63.31 82 GLY A O 1
ATOM 652 N N . SER A 1 83 ? -23.581 11.592 24.391 1.00 62.25 83 SER A N 1
ATOM 653 C CA . SER A 1 83 ? -22.658 12.216 25.329 1.00 62.25 83 SER A CA 1
ATOM 654 C C . SER A 1 83 ? -23.284 12.170 26.722 1.00 62.25 83 SER A C 1
ATOM 656 O O . SER A 1 83 ? -24.280 12.837 27.008 1.00 62.25 83 SER A O 1
ATOM 658 N N . SER A 1 84 ? -22.725 11.352 27.607 1.00 67.69 84 SER A N 1
ATOM 659 C CA . SER A 1 84 ? -23.110 11.334 29.012 1.00 67.69 84 SER A CA 1
ATOM 660 C C . SER A 1 84 ? -22.494 12.546 29.714 1.00 67.69 84 SER A C 1
ATOM 662 O O . SER A 1 84 ? -21.362 12.481 30.198 1.00 67.69 84 SER A O 1
ATOM 664 N N . ALA A 1 85 ? -23.257 13.640 29.810 1.00 67.75 85 ALA A N 1
ATOM 665 C CA . ALA A 1 85 ? -22.848 14.879 30.485 1.00 67.75 85 ALA A CA 1
ATOM 666 C C . ALA A 1 85 ? -22.296 14.643 31.906 1.00 67.75 85 ALA A C 1
ATOM 668 O O . ALA A 1 85 ? -21.396 15.346 32.352 1.00 67.75 85 ALA A O 1
ATOM 669 N N . ARG A 1 86 ? -22.782 13.601 32.595 1.00 75.56 86 ARG A N 1
ATOM 670 C CA . ARG A 1 86 ? -22.313 13.209 33.933 1.00 75.56 86 ARG A CA 1
ATOM 671 C C . ARG A 1 86 ? -20.871 12.696 33.938 1.00 75.56 86 ARG A C 1
ATOM 673 O O . ARG A 1 86 ? -20.103 13.098 34.801 1.00 75.56 86 ARG A O 1
ATOM 680 N N . LEU A 1 87 ? -20.493 11.844 32.979 1.00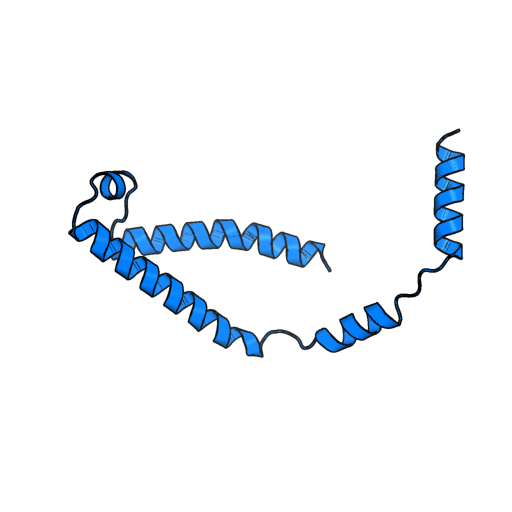 77.44 87 LEU A N 1
ATOM 681 C CA . LEU A 1 87 ? -19.113 11.350 32.876 1.00 77.44 87 LEU A CA 1
ATOM 682 C C . LEU A 1 87 ? -18.161 12.466 32.437 1.00 77.44 87 LEU A C 1
ATOM 684 O O . LEU A 1 87 ? -17.053 12.528 32.951 1.00 77.44 87 LEU A O 1
ATOM 688 N N . GLY A 1 88 ? -18.617 13.377 31.567 1.00 78.19 88 GLY A N 1
ATOM 689 C CA . GLY A 1 88 ? -17.856 14.572 31.185 1.00 78.19 88 GLY A CA 1
ATOM 690 C C . GLY A 1 88 ? -17.614 15.533 32.355 1.00 78.19 88 GLY A C 1
ATOM 691 O O . GLY A 1 88 ? -16.506 16.027 32.530 1.00 78.19 88 GLY A O 1
ATOM 692 N N . ALA A 1 89 ? -18.621 15.765 33.200 1.00 84.31 89 ALA A N 1
ATOM 693 C CA . ALA A 1 89 ? -18.458 16.595 34.394 1.00 84.31 89 ALA A CA 1
ATOM 694 C C . ALA A 1 89 ? -17.489 15.961 35.408 1.00 84.31 89 ALA A C 1
ATOM 696 O O . ALA A 1 89 ? -16.694 16.663 36.029 1.00 84.31 89 ALA A O 1
ATOM 697 N N . LEU A 1 90 ? -17.522 14.632 35.543 1.00 88.56 90 LEU A N 1
ATOM 698 C CA . LEU A 1 90 ? -16.649 13.891 36.451 1.00 88.56 90 LEU A CA 1
ATOM 699 C C . LEU A 1 90 ? -15.183 13.935 35.990 1.00 88.56 90 LEU A C 1
ATOM 701 O O . LEU A 1 90 ? -14.300 14.178 36.810 1.00 88.56 90 LEU A O 1
ATOM 705 N N . THR A 1 91 ? -14.913 13.786 34.689 1.00 84.06 91 THR A N 1
ATOM 706 C CA . THR A 1 91 ? -13.553 13.940 34.147 1.00 84.06 91 THR A CA 1
ATOM 707 C C . THR A 1 91 ? -13.038 15.369 34.251 1.00 84.06 91 THR A C 1
ATOM 709 O O . THR A 1 91 ? -11.881 15.552 34.618 1.00 84.06 91 THR A O 1
ATOM 712 N N . VAL A 1 92 ? -13.870 16.383 33.993 1.00 87.31 92 VAL A N 1
ATOM 713 C CA . VAL A 1 92 ? -13.470 17.791 34.175 1.00 87.31 92 VAL A CA 1
ATOM 714 C C . VAL A 1 92 ? -13.147 18.082 35.643 1.00 87.31 92 VAL A C 1
ATOM 716 O O . VAL A 1 92 ? -12.095 18.645 35.928 1.00 87.31 92 VAL A O 1
ATOM 719 N N . GLY A 1 93 ? -13.992 17.640 36.581 1.00 91.75 93 GLY A N 1
ATOM 720 C CA . GLY A 1 93 ? -13.744 17.816 38.014 1.00 91.75 93 GLY A CA 1
ATOM 721 C C . GLY A 1 93 ? -12.463 17.127 38.489 1.00 91.75 93 GLY A C 1
ATOM 722 O O . GLY A 1 93 ? -11.668 17.733 39.204 1.00 91.75 93 GLY A O 1
ATOM 723 N N . TYR A 1 94 ? -12.224 15.891 38.042 1.00 89.69 94 TYR A N 1
ATOM 724 C CA . TYR A 1 94 ? -10.988 15.164 38.334 1.00 89.69 94 TYR A CA 1
ATOM 725 C C . TYR A 1 94 ? -9.749 15.899 37.810 1.00 89.69 94 TYR A C 1
ATOM 727 O O . TYR A 1 94 ? -8.780 16.068 38.546 1.00 89.69 94 TYR A O 1
ATOM 735 N N . LEU A 1 95 ? -9.785 16.367 36.559 1.00 89.69 95 LEU A N 1
ATOM 736 C CA . LEU A 1 95 ? -8.666 17.090 35.956 1.00 89.69 95 LEU A CA 1
ATOM 737 C C . LEU A 1 95 ? -8.386 18.407 36.681 1.00 89.69 95 LEU A C 1
ATOM 739 O O . LEU A 1 95 ? -7.226 18.710 36.920 1.00 89.69 95 LEU A O 1
ATOM 743 N N . CYS A 1 96 ? -9.418 19.160 37.074 1.00 89.50 96 CYS A N 1
ATOM 744 C CA . CYS A 1 96 ? -9.248 20.385 37.856 1.00 89.50 96 CYS A CA 1
ATOM 745 C C . CYS A 1 96 ? -8.636 20.120 39.237 1.00 89.50 96 CYS A C 1
ATOM 747 O O . CYS A 1 96 ? -7.791 20.895 39.672 1.00 89.50 96 CYS A O 1
ATOM 749 N N . PHE A 1 97 ? -9.035 19.037 39.912 1.00 87.69 97 PHE A N 1
ATOM 750 C CA . PHE A 1 97 ? -8.447 18.649 41.196 1.00 87.69 97 PHE A CA 1
ATOM 751 C C . PHE A 1 97 ? -6.987 18.205 41.052 1.00 87.69 97 PHE A C 1
ATOM 753 O O . PHE A 1 97 ? -6.163 18.568 41.875 1.00 87.69 97 PHE A O 1
ATOM 760 N N . ALA A 1 98 ? -6.653 17.457 39.998 1.00 82.31 98 ALA A N 1
ATOM 761 C CA . ALA A 1 98 ? -5.288 16.994 39.746 1.00 82.31 98 ALA A CA 1
ATOM 762 C C . ALA A 1 98 ? -4.310 18.112 39.322 1.00 82.31 98 ALA A C 1
ATOM 764 O O . ALA A 1 98 ? -3.105 17.8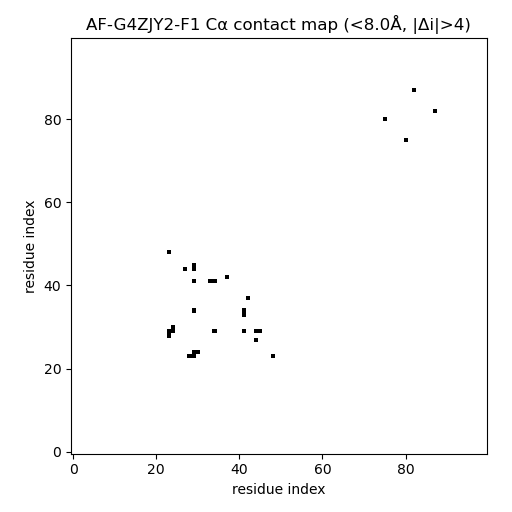73 39.285 1.00 82.31 98 ALA A O 1
ATOM 765 N N . LEU A 1 99 ? -4.817 19.292 38.945 1.00 81.50 99 LEU A N 1
ATOM 766 C CA . LEU A 1 99 ? -4.026 20.442 38.479 1.00 81.50 99 LEU A CA 1
ATOM 767 C C . LEU A 1 99 ? -3.712 21.456 39.599 1.00 81.50 99 LEU A C 1
ATOM 769 O O . LEU A 1 99 ? -2.923 22.370 39.367 1.00 81.50 99 LEU A O 1
ATOM 773 N N . VAL A 1 100 ? -4.327 21.306 40.778 1.00 69.19 100 VAL A N 1
ATOM 774 C CA . VAL A 1 100 ? -4.034 22.060 42.014 1.00 69.19 100 VAL A CA 1
ATOM 775 C C . VAL A 1 100 ? -3.051 21.268 42.864 1.00 69.19 100 VAL A C 1
ATOM 777 O O . VAL A 1 100 ? -2.080 21.891 43.344 1.00 69.19 100 VAL A O 1
#

pLDDT: mean 80.21, std 10.44, range [53.94, 93.56]

Foldseek 3Di:
DVVVVVVCVVVVVVVVVVVLVVVLCVPPNLDPVVVVVVDPSNVVSVVVSVVVVVVVVVVVVVCVVVPDPCVVVVVCCVVVVDDPVVVVVVVVVVVVVVVD

Sequence (100 aa):
MYGLLTTVANLASPFAATLTKTVDNALWDLSNERVKVDDYAVRRDITEAVLLMYGMSALSWLFLFLLPRQKQEIQELKRSGGSSARLGALTVGYLCFALV